Protein AF-A0A968MUX4-F1 (afdb_monomer_lite)

Sequence (176 aa):
MKQPEPNKLFLLFVSLFIFFTNASGKQVLIMDSTVVHEITVPQSIIEEYRADEDFQYSDIVIAPGFFDRILRWLSEIPGIQYLVGSTPIVIYIILGIAFIVLLFVLLGSKFQGIFIREGNGAGINITESEISEHIQLDKLLDESIKKRNYNLAVRYLYLILLRQLNQKKLIKLPTG

Foldseek 3Di:
DDDDDPDPVVVVVVVVVVVPPDDDDDDDDDDDPDDDDDDDDDVVVVVVLVPDPVNPPPVPPVPQDPVSVVVVVVVPDPPVVVVVVDDVVVVVVVVVVVVVVVVCCVVVDPPPPPPDPPPDPDDPPPVCVPVPPDDPLVVQLVVCVVVVVVVSNVVSVVVVVVVVCVVVVVDPDDDD

Structure (mmCIF, N/CA/C/O backbone):
data_AF-A0A968MUX4-F1
#
_entry.id   AF-A0A968MUX4-F1
#
loop_
_atom_site.group_PDB
_atom_site.id
_atom_site.type_symbol
_atom_site.label_atom_id
_atom_site.label_alt_id
_atom_site.label_comp_id
_atom_site.label_asym_id
_atom_site.label_entity_id
_atom_site.label_seq_id
_atom_site.pdbx_PDB_ins_code
_atom_site.Cartn_x
_atom_site.Cartn_y
_atom_site.Cartn_z
_atom_site.occupancy
_atom_site.B_iso_or_equiv
_atom_site.auth_seq_id
_atom_site.auth_comp_id
_atom_site.auth_asym_id
_atom_site.auth_atom_id
_atom_site.pdbx_PDB_model_num
ATOM 1 N N . MET A 1 1 ? 20.212 48.936 20.675 1.00 47.94 1 MET A N 1
ATOM 2 C CA . MET A 1 1 ? 19.327 48.206 19.742 1.00 47.94 1 MET A CA 1
ATOM 3 C C . MET A 1 1 ? 20.205 47.619 18.651 1.00 47.94 1 MET A C 1
ATOM 5 O O . MET A 1 1 ? 20.793 48.388 17.907 1.00 47.94 1 MET A O 1
ATOM 9 N N . LYS A 1 2 ? 20.398 46.296 18.623 1.00 53.06 2 LYS A N 1
ATOM 10 C CA . LYS A 1 2 ? 21.202 45.614 17.599 1.00 53.06 2 LYS A CA 1
ATOM 11 C C . LYS A 1 2 ? 20.259 44.666 16.864 1.00 53.06 2 LYS A C 1
ATOM 13 O O . LYS A 1 2 ? 19.689 43.785 17.503 1.00 53.06 2 LYS A O 1
ATOM 18 N N . GLN A 1 3 ? 19.999 44.941 15.586 1.00 63.97 3 GLN A N 1
ATOM 19 C CA . GLN A 1 3 ? 19.147 44.095 14.748 1.00 63.97 3 GLN A CA 1
ATOM 20 C C . GLN A 1 3 ? 19.742 42.680 14.670 1.00 63.97 3 GLN A C 1
ATOM 22 O O . GLN A 1 3 ? 20.965 42.553 14.589 1.00 63.97 3 GLN A O 1
ATOM 27 N N . PRO A 1 4 ? 18.911 41.624 14.736 1.00 63.16 4 PRO A N 1
ATOM 28 C CA . PRO A 1 4 ? 19.390 40.254 14.645 1.00 63.16 4 PRO A CA 1
ATOM 29 C C . PRO A 1 4 ? 19.851 39.959 13.213 1.00 63.16 4 PRO A C 1
ATOM 31 O O . PRO A 1 4 ? 19.089 40.115 12.261 1.00 63.16 4 PRO A O 1
ATOM 34 N N . GLU A 1 5 ? 21.110 39.541 13.080 1.00 68.94 5 GLU A N 1
ATOM 35 C CA . GLU A 1 5 ? 21.699 39.093 11.818 1.00 68.94 5 GLU A CA 1
ATOM 36 C C . GLU A 1 5 ? 20.904 37.894 11.272 1.00 68.94 5 GLU A C 1
ATOM 38 O O . GLU A 1 5 ? 20.676 36.929 12.011 1.00 68.94 5 GLU A O 1
ATOM 43 N N . PRO A 1 6 ? 20.465 37.916 10.003 1.00 68.12 6 PRO A N 1
ATOM 44 C CA . PRO A 1 6 ? 19.726 36.803 9.428 1.00 68.12 6 PRO A CA 1
ATOM 45 C C . PRO A 1 6 ? 20.602 35.543 9.380 1.00 68.12 6 PRO A C 1
ATOM 47 O O . PRO A 1 6 ? 21.760 35.570 8.957 1.00 68.12 6 PRO A O 1
ATOM 50 N N . ASN A 1 7 ? 20.033 34.413 9.809 1.00 74.12 7 ASN A N 1
ATOM 51 C CA . ASN A 1 7 ? 20.722 33.126 9.850 1.00 74.12 7 ASN A CA 1
ATOM 52 C C . ASN A 1 7 ? 21.288 32.775 8.466 1.00 74.12 7 ASN A C 1
ATOM 54 O O . ASN A 1 7 ? 20.545 32.674 7.491 1.00 74.12 7 ASN A O 1
ATOM 58 N N . LYS A 1 8 ? 22.598 32.512 8.384 1.00 69.25 8 LYS A N 1
ATOM 59 C CA . LYS A 1 8 ? 23.288 32.150 7.128 1.00 69.25 8 LYS A CA 1
ATOM 60 C C . LYS A 1 8 ? 22.639 30.952 6.416 1.00 69.25 8 LYS A C 1
ATOM 62 O O . LYS A 1 8 ? 22.631 30.898 5.193 1.00 69.25 8 LYS A O 1
ATOM 67 N N . LEU A 1 9 ? 22.030 30.041 7.181 1.00 61.81 9 LEU A N 1
ATOM 68 C CA . LEU A 1 9 ? 21.256 28.901 6.679 1.00 61.81 9 LEU A CA 1
ATOM 69 C C . LEU A 1 9 ? 19.983 29.331 5.924 1.00 61.81 9 LEU A C 1
ATOM 71 O O . LEU A 1 9 ? 19.641 28.743 4.904 1.00 61.81 9 LEU A O 1
ATOM 75 N N . PHE A 1 10 ? 19.306 30.381 6.397 1.00 73.69 10 PHE A N 1
ATOM 76 C CA . PHE A 1 10 ? 18.110 30.934 5.761 1.00 73.69 10 PHE A CA 1
ATOM 77 C C . PHE A 1 10 ? 18.454 31.618 4.432 1.00 73.69 10 PHE A C 1
ATOM 79 O O . PHE A 1 10 ? 17.762 31.415 3.440 1.00 73.69 10 PHE A O 1
ATOM 86 N N . LEU A 1 11 ? 19.575 32.346 4.373 1.00 75.06 11 LEU A N 1
ATOM 87 C CA . LEU A 1 11 ? 20.069 32.941 3.124 1.00 75.06 11 LEU A CA 1
ATOM 88 C C . LEU A 1 11 ? 20.476 31.880 2.088 1.00 75.06 11 LEU A C 1
ATOM 90 O O . LEU A 1 11 ? 20.232 32.060 0.896 1.00 75.06 11 LEU A O 1
ATOM 94 N N . LEU A 1 12 ? 21.033 30.750 2.537 1.00 71.06 12 LEU A N 1
ATOM 95 C CA . LEU A 1 12 ? 21.356 29.611 1.672 1.00 71.06 12 LEU A CA 1
ATOM 96 C C . LEU A 1 12 ? 20.077 28.958 1.116 1.00 71.06 12 LEU A C 1
ATOM 98 O O . LEU A 1 12 ? 20.006 28.645 -0.070 1.00 71.06 12 LEU A O 1
ATOM 102 N N . PHE A 1 13 ? 19.036 28.841 1.943 1.00 66.38 13 PHE A N 1
ATOM 103 C CA . PHE A 1 13 ? 17.743 28.283 1.542 1.00 66.38 13 PHE A CA 1
ATOM 104 C C . PHE A 1 13 ? 16.997 29.169 0.528 1.00 66.38 13 PHE A C 1
ATOM 106 O O . PHE A 1 13 ? 16.446 28.664 -0.447 1.00 66.38 13 PHE A O 1
ATOM 113 N N . VAL A 1 14 ? 17.030 30.495 0.708 1.00 72.94 14 VAL A N 1
ATOM 114 C CA . VAL A 1 14 ? 16.414 31.457 -0.227 1.00 72.94 14 VAL A CA 1
ATOM 115 C C . VAL A 1 14 ? 17.158 31.496 -1.567 1.00 72.94 14 VAL A C 1
ATOM 117 O O . VAL A 1 14 ? 16.520 31.523 -2.616 1.00 72.94 14 VAL A O 1
ATOM 120 N N . SER A 1 15 ? 18.494 31.424 -1.552 1.00 65.31 15 SER A N 1
ATOM 121 C CA . SER A 1 15 ? 19.318 31.306 -2.765 1.00 65.31 15 SER A CA 1
ATOM 122 C C . SER A 1 15 ? 18.973 30.050 -3.578 1.00 65.31 15 SER A C 1
ATOM 124 O O . SER A 1 15 ? 18.787 30.127 -4.792 1.00 65.31 15 SER A O 1
ATOM 126 N N . LEU A 1 16 ? 18.792 28.907 -2.906 1.00 62.66 16 LEU A N 1
ATOM 127 C CA . LEU A 1 16 ? 18.464 27.634 -3.555 1.00 62.66 16 LEU A CA 1
ATOM 128 C C . LEU A 1 16 ? 17.091 27.655 -4.259 1.00 62.66 16 LEU A C 1
ATOM 130 O O . LEU A 1 16 ? 16.903 26.966 -5.259 1.00 62.66 16 LEU A O 1
ATOM 134 N N . PHE A 1 17 ? 16.147 28.468 -3.774 1.00 58.66 17 PHE A N 1
ATOM 135 C CA . PHE A 1 17 ? 14.789 28.555 -4.323 1.00 58.66 17 PHE A CA 1
ATOM 136 C C . PHE A 1 17 ? 14.709 29.374 -5.627 1.00 58.66 17 PHE A C 1
ATOM 138 O O . PHE A 1 17 ? 13.871 29.095 -6.481 1.00 58.66 17 PHE A O 1
ATOM 145 N N . ILE A 1 18 ? 15.610 30.345 -5.825 1.00 59.38 18 ILE A N 1
ATOM 146 C CA . ILE A 1 18 ? 15.628 31.223 -7.014 1.00 59.38 18 ILE A CA 1
ATOM 147 C C . ILE A 1 18 ? 16.171 30.486 -8.255 1.00 59.38 18 ILE A C 1
ATOM 149 O O . ILE A 1 18 ? 15.795 30.803 -9.383 1.00 59.38 18 ILE A O 1
ATOM 153 N N . PHE A 1 19 ? 17.000 29.453 -8.071 1.00 56.41 19 PHE A N 1
ATOM 154 C CA . PHE A 1 19 ? 17.546 28.658 -9.181 1.00 56.41 19 PHE A CA 1
ATOM 155 C C . PHE A 1 19 ? 16.515 27.753 -9.876 1.00 56.41 19 PHE A C 1
ATOM 157 O O . PHE A 1 19 ? 16.748 27.342 -11.010 1.00 56.41 19 PHE A O 1
ATOM 164 N N . PHE A 1 20 ? 15.373 27.456 -9.246 1.00 55.16 20 PHE A N 1
ATOM 165 C CA . PHE A 1 20 ? 14.393 26.502 -9.785 1.00 55.16 20 PHE A CA 1
ATOM 166 C C . PHE A 1 20 ? 13.358 27.110 -10.744 1.00 55.16 20 PHE A C 1
ATOM 168 O O . PHE A 1 20 ? 12.590 26.368 -11.354 1.00 55.16 20 PHE A O 1
ATOM 175 N N . THR A 1 21 ? 13.319 28.436 -10.920 1.00 55.25 21 THR A N 1
ATOM 176 C CA . THR A 1 21 ? 12.235 29.097 -11.670 1.00 55.25 21 THR A CA 1
ATOM 177 C C . THR A 1 21 ? 12.682 29.674 -13.011 1.00 55.25 21 THR A C 1
ATOM 179 O O . THR A 1 21 ? 12.373 30.822 -13.306 1.00 55.25 21 THR A O 1
ATOM 182 N N . ASN A 1 22 ? 13.401 28.929 -13.850 1.00 60.34 22 ASN A N 1
ATOM 183 C CA . ASN A 1 22 ? 13.579 29.323 -15.252 1.00 60.34 22 ASN A CA 1
ATOM 184 C C . ASN A 1 22 ? 13.711 28.096 -16.153 1.00 60.34 22 ASN A C 1
ATOM 186 O O . ASN A 1 22 ? 14.778 27.500 -16.211 1.00 60.34 22 ASN A O 1
ATOM 190 N N . ALA A 1 23 ? 12.633 27.754 -16.864 1.00 60.81 23 ALA A N 1
ATOM 191 C CA . ALA A 1 23 ? 12.665 27.250 -18.243 1.00 60.81 23 ALA A CA 1
ATOM 192 C C . ALA A 1 23 ? 11.244 26.865 -18.689 1.00 60.81 23 ALA A C 1
ATOM 194 O O . ALA A 1 23 ? 10.858 25.701 -18.663 1.00 60.81 23 ALA A O 1
ATOM 195 N N . SER A 1 24 ? 10.447 27.839 -19.129 1.00 60.53 24 SER A N 1
ATOM 196 C CA . SER A 1 24 ? 9.322 27.547 -20.028 1.00 60.53 24 SER A CA 1
ATOM 197 C C . SER A 1 24 ? 9.727 27.965 -21.435 1.00 60.53 24 SER A C 1
ATOM 199 O O . SER A 1 24 ? 9.554 29.113 -21.836 1.00 60.53 24 SER A O 1
ATOM 201 N N . GLY A 1 25 ? 10.340 27.031 -22.164 1.00 62.97 25 GLY A N 1
ATOM 202 C CA . GLY A 1 25 ? 10.630 27.193 -23.584 1.00 62.97 25 GLY A CA 1
ATOM 203 C C . GLY A 1 25 ? 9.336 27.089 -24.386 1.00 62.97 25 GLY A C 1
ATOM 204 O O . GLY A 1 25 ? 8.672 26.055 -24.365 1.00 62.97 25 GLY A O 1
ATOM 205 N N . LYS A 1 26 ? 8.957 28.162 -25.086 1.00 59.94 26 LYS A N 1
ATOM 206 C CA . LYS A 1 26 ? 7.811 28.154 -26.000 1.00 59.94 26 LYS A CA 1
ATOM 207 C C . LYS A 1 26 ? 8.166 27.296 -27.216 1.00 59.94 26 LYS A C 1
ATOM 209 O O . LYS A 1 26 ? 8.933 27.733 -28.069 1.00 59.94 26 LYS A O 1
ATOM 214 N N . GLN A 1 27 ? 7.631 26.080 -27.284 1.00 62.53 27 GLN A N 1
ATOM 215 C CA . GLN A 1 27 ? 7.798 25.222 -28.454 1.00 62.53 27 GLN A CA 1
ATOM 216 C C . GLN A 1 27 ? 6.876 25.703 -29.579 1.00 62.53 27 GLN A C 1
ATOM 218 O O . GLN A 1 27 ? 5.668 25.844 -29.391 1.00 62.53 27 GLN A O 1
ATOM 223 N N . VAL A 1 28 ? 7.460 25.999 -30.738 1.00 70.00 28 VAL A N 1
ATOM 224 C CA . VAL A 1 28 ? 6.723 26.316 -31.965 1.00 70.00 28 VAL A CA 1
ATOM 225 C C . VAL A 1 28 ? 6.470 25.001 -32.692 1.00 70.00 28 VAL A C 1
ATOM 227 O O . VAL A 1 28 ? 7.412 24.280 -33.007 1.00 70.00 28 VAL A O 1
ATOM 230 N N . LEU A 1 29 ? 5.198 24.682 -32.931 1.00 67.88 2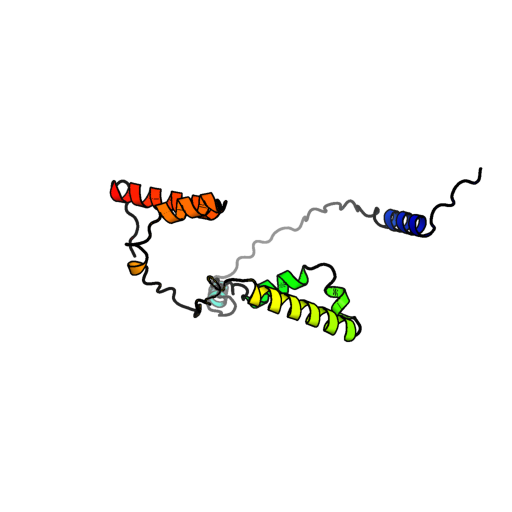9 LEU A N 1
ATOM 231 C CA . LEU A 1 29 ? 4.801 23.486 -33.668 1.00 67.88 29 LEU A CA 1
ATOM 232 C C . LEU A 1 29 ? 5.062 23.711 -35.162 1.00 67.88 29 LEU A C 1
ATOM 234 O O . LEU A 1 29 ? 4.464 24.599 -35.768 1.00 67.88 29 LEU A O 1
ATOM 238 N N . ILE A 1 30 ? 5.960 22.919 -35.744 1.00 77.12 30 ILE A N 1
ATOM 239 C CA . ILE A 1 30 ? 6.168 22.853 -37.194 1.00 77.12 30 ILE A CA 1
ATOM 240 C C . ILE A 1 30 ? 5.216 21.775 -37.714 1.00 77.12 30 ILE A C 1
ATOM 242 O O . ILE A 1 30 ? 5.292 20.632 -37.270 1.00 77.12 30 ILE A O 1
ATOM 246 N N . MET A 1 31 ? 4.291 22.144 -38.604 1.00 68.81 31 MET A N 1
ATOM 247 C CA . MET A 1 31 ? 3.392 21.167 -39.217 1.00 68.81 31 MET A CA 1
ATOM 248 C C . MET A 1 31 ? 4.118 20.385 -40.305 1.00 68.81 31 MET A C 1
ATOM 250 O O . MET A 1 31 ? 4.769 20.964 -41.174 1.00 68.81 31 MET A O 1
ATOM 254 N N . ASP A 1 32 ? 3.971 19.068 -40.230 1.00 69.88 32 ASP A N 1
ATOM 255 C CA . ASP A 1 32 ? 4.473 18.125 -41.215 1.00 69.88 32 ASP A CA 1
ATOM 256 C C . ASP A 1 32 ? 3.692 18.279 -42.531 1.00 69.88 32 ASP A C 1
ATOM 258 O O . ASP A 1 32 ? 2.462 18.216 -42.548 1.00 69.88 32 ASP A O 1
ATOM 262 N N . SER A 1 33 ? 4.412 18.542 -43.624 1.00 78.88 33 SER A N 1
ATOM 263 C CA . SER A 1 33 ? 3.871 18.712 -44.980 1.00 78.88 33 SER A CA 1
ATOM 264 C C . SER A 1 33 ? 4.124 17.497 -45.875 1.00 78.88 33 SER A C 1
ATOM 266 O O . SER A 1 33 ? 3.961 17.580 -47.096 1.00 78.88 33 SER A O 1
ATOM 268 N N . THR A 1 34 ? 4.537 16.370 -45.294 1.00 82.38 34 THR A N 1
ATOM 269 C CA . THR A 1 34 ? 4.888 15.171 -46.056 1.00 82.38 34 THR A CA 1
ATOM 270 C C . THR A 1 34 ? 3.649 14.551 -46.705 1.00 82.38 34 THR A C 1
ATOM 272 O O . THR A 1 34 ? 2.625 14.324 -46.063 1.00 82.38 34 THR A O 1
ATOM 275 N N . VAL A 1 35 ? 3.738 14.273 -48.009 1.00 75.06 35 VAL A N 1
ATOM 276 C CA . VAL A 1 35 ? 2.658 13.643 -48.777 1.00 75.06 35 VAL A CA 1
ATOM 277 C C . VAL A 1 35 ? 2.565 12.169 -48.393 1.00 75.06 35 VAL A C 1
ATOM 279 O O . VAL A 1 35 ? 3.532 11.420 -48.515 1.00 75.06 35 VAL A O 1
ATOM 282 N N . VAL A 1 36 ? 1.388 11.757 -47.923 1.00 74.75 36 VAL A N 1
ATOM 283 C CA . VAL A 1 36 ? 1.132 10.383 -47.488 1.00 74.75 36 VAL A CA 1
ATOM 284 C C . VAL A 1 36 ? 0.944 9.495 -48.714 1.00 74.75 36 VAL A C 1
ATOM 286 O O . VAL A 1 36 ? 0.026 9.698 -49.507 1.00 74.75 36 VAL A O 1
ATOM 289 N N . HIS A 1 37 ? 1.813 8.499 -48.860 1.00 76.88 37 HIS A N 1
ATOM 290 C CA . HIS A 1 37 ? 1.639 7.428 -49.833 1.00 76.88 37 HIS A CA 1
ATOM 291 C C . HIS A 1 37 ? 0.818 6.302 -49.204 1.00 76.88 37 HIS A C 1
ATOM 293 O O . HIS A 1 37 ? 1.116 5.852 -48.099 1.00 76.88 37 HIS A O 1
ATOM 299 N N . GLU A 1 38 ? -0.215 5.843 -49.907 1.00 75.56 38 GLU A N 1
ATOM 300 C CA . GLU A 1 38 ? -1.003 4.691 -49.479 1.00 75.56 38 GLU A CA 1
ATOM 301 C C . GLU A 1 38 ? -0.164 3.418 -49.641 1.00 75.56 38 GLU A C 1
ATOM 303 O O . GLU A 1 38 ? 0.098 2.952 -50.750 1.00 75.56 38 GLU A O 1
ATOM 308 N N . ILE A 1 39 ? 0.304 2.870 -48.520 1.00 77.06 39 ILE A N 1
ATOM 309 C CA . ILE A 1 39 ? 1.014 1.593 -48.492 1.00 77.06 39 ILE A CA 1
ATOM 310 C C . ILE A 1 39 ? -0.042 0.497 -48.374 1.00 77.06 39 ILE A C 1
ATOM 312 O O . ILE A 1 39 ? -0.645 0.315 -47.318 1.00 77.06 39 ILE A O 1
ATOM 316 N N . THR A 1 40 ? -0.271 -0.240 -49.459 1.00 78.62 40 THR A N 1
ATOM 317 C CA . THR A 1 40 ? -1.123 -1.433 -49.419 1.00 78.62 40 THR A CA 1
ATOM 318 C C . THR A 1 40 ? -0.281 -2.633 -49.004 1.00 78.62 40 THR A C 1
ATOM 320 O O . THR A 1 40 ? 0.628 -3.043 -49.726 1.00 78.62 40 THR A O 1
ATOM 323 N N . VAL A 1 41 ? -0.576 -3.198 -47.834 1.00 82.25 41 VAL A N 1
ATOM 324 C CA . VAL A 1 41 ? 0.089 -4.412 -47.348 1.00 82.25 41 VAL A CA 1
ATOM 325 C C . VAL A 1 41 ? -0.583 -5.636 -47.984 1.00 82.25 41 VAL A C 1
ATOM 327 O O . VAL A 1 41 ? -1.802 -5.778 -47.872 1.00 82.25 41 VAL A O 1
ATOM 330 N N . PRO A 1 42 ? 0.166 -6.527 -48.656 1.00 87.06 42 PRO A N 1
ATOM 331 C CA . PRO A 1 42 ? -0.396 -7.744 -49.227 1.00 87.06 42 PRO A CA 1
ATOM 332 C C . PRO A 1 42 ? -0.856 -8.709 -48.127 1.00 87.06 42 PRO A C 1
ATOM 334 O O . PRO A 1 42 ? -0.188 -8.890 -47.110 1.00 87.06 42 PRO A O 1
ATOM 337 N N . GLN A 1 43 ? -1.994 -9.365 -48.358 1.00 83.69 43 GLN A N 1
ATOM 338 C CA . GLN A 1 43 ? -2.654 -10.217 -47.364 1.00 83.69 43 GLN A CA 1
ATOM 339 C C . GLN A 1 43 ? -1.782 -11.392 -46.887 1.00 83.69 43 GLN A C 1
ATOM 341 O O . GLN A 1 43 ? -1.871 -11.784 -45.728 1.00 83.69 43 GLN A O 1
ATOM 346 N N . SER A 1 44 ? -0.879 -11.889 -47.735 1.00 84.19 44 SER A N 1
ATOM 347 C CA . SER A 1 44 ? 0.065 -12.957 -47.383 1.00 84.19 44 SER A CA 1
ATOM 348 C C . SER A 1 44 ? 0.979 -12.587 -46.213 1.00 84.19 44 SER A C 1
ATOM 350 O O . SER A 1 44 ? 1.271 -13.433 -45.378 1.00 84.19 44 SER A O 1
ATOM 352 N N . ILE A 1 45 ? 1.387 -11.316 -46.121 1.00 84.56 45 ILE A N 1
ATOM 353 C CA . ILE A 1 45 ? 2.229 -10.820 -45.027 1.00 84.56 45 ILE A CA 1
ATOM 354 C C . ILE A 1 45 ? 1.422 -10.793 -43.722 1.00 84.56 45 ILE A C 1
ATOM 356 O O . ILE A 1 45 ? 1.920 -11.160 -42.666 1.00 84.56 45 ILE A O 1
ATOM 360 N N . ILE A 1 46 ? 0.144 -10.415 -43.788 1.00 83.00 46 ILE A N 1
ATOM 361 C CA . ILE A 1 46 ? -0.742 -10.383 -42.615 1.00 83.00 46 ILE A CA 1
ATOM 362 C C . ILE A 1 46 ? -0.949 -11.795 -42.052 1.00 83.00 46 ILE A C 1
ATOM 364 O O . ILE A 1 46 ? -0.983 -11.975 -40.836 1.00 83.00 46 ILE A O 1
ATOM 368 N N . GLU A 1 47 ? -1.096 -12.791 -42.925 1.00 84.75 47 GLU A N 1
ATOM 369 C CA . GLU A 1 47 ? -1.276 -14.191 -42.527 1.00 84.75 47 GLU A CA 1
ATOM 370 C C . GLU A 1 47 ? -0.002 -14.782 -41.904 1.00 84.75 47 GLU A C 1
ATOM 372 O O . GLU A 1 47 ? -0.104 -15.502 -40.911 1.00 84.75 47 GLU A O 1
ATOM 377 N N . GLU A 1 48 ? 1.178 -14.408 -42.407 1.00 87.25 48 GLU A N 1
ATOM 378 C CA . GLU A 1 48 ? 2.481 -14.771 -41.832 1.00 87.25 48 GLU A CA 1
ATOM 379 C C . GLU A 1 48 ? 2.639 -14.237 -40.399 1.00 87.25 48 GLU A C 1
ATOM 381 O O . GLU A 1 48 ? 2.855 -15.017 -39.473 1.00 87.25 48 GLU A O 1
ATOM 386 N N . TYR A 1 49 ? 2.417 -12.936 -40.181 1.00 82.44 49 TYR A N 1
ATOM 387 C CA . TYR A 1 49 ? 2.516 -12.337 -38.843 1.00 82.44 49 TYR A CA 1
ATOM 388 C C . TYR A 1 49 ? 1.418 -12.804 -37.881 1.00 82.44 49 TYR A C 1
ATOM 390 O O . TYR A 1 49 ? 1.619 -12.817 -36.672 1.00 82.44 49 TYR A O 1
ATOM 398 N N . ARG A 1 50 ? 0.243 -13.202 -38.385 1.00 80.69 50 ARG A N 1
ATOM 399 C CA . ARG A 1 50 ? -0.844 -13.732 -37.544 1.00 80.69 50 ARG A CA 1
ATOM 400 C C . ARG A 1 50 ? -0.558 -15.155 -37.047 1.00 80.69 50 ARG A C 1
ATOM 402 O O . ARG A 1 50 ? -1.153 -15.562 -36.051 1.00 80.69 50 ARG A O 1
ATOM 409 N N . ALA A 1 51 ? 0.294 -15.910 -37.739 1.00 81.94 51 ALA A N 1
ATOM 410 C CA . ALA A 1 51 ? 0.703 -17.256 -37.341 1.00 81.94 51 ALA A CA 1
ATOM 411 C C . ALA A 1 51 ? 1.904 -17.265 -36.377 1.00 81.94 51 ALA A C 1
ATOM 413 O O . ALA A 1 51 ? 2.173 -18.293 -35.759 1.00 81.94 51 ALA A O 1
ATOM 414 N N . ASP A 1 52 ? 2.607 -16.141 -36.251 1.00 85.25 52 ASP A N 1
ATOM 415 C CA . ASP A 1 52 ? 3.762 -15.987 -35.373 1.00 85.25 52 ASP A CA 1
ATOM 416 C C . ASP A 1 52 ? 3.333 -15.945 -33.892 1.00 85.25 52 ASP A C 1
ATOM 418 O O . ASP A 1 52 ? 2.335 -15.309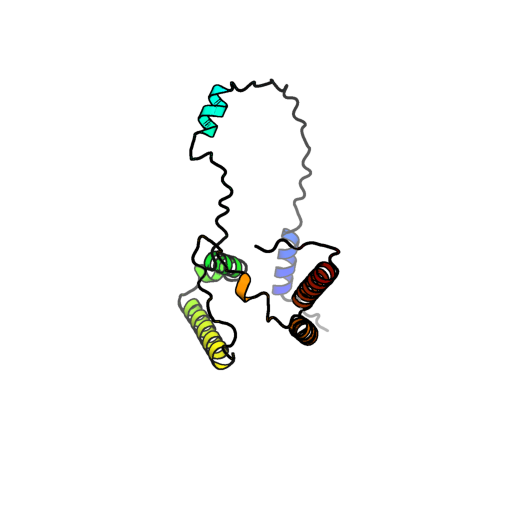 -33.531 1.00 85.25 52 ASP A O 1
ATOM 422 N N . GLU A 1 53 ? 4.073 -16.660 -33.042 1.00 76.19 53 GLU A N 1
ATOM 423 C CA . GLU A 1 53 ? 3.841 -16.768 -31.599 1.00 76.19 53 GLU A CA 1
ATOM 424 C C . GLU A 1 53 ? 4.113 -15.433 -30.887 1.00 76.19 53 GLU A C 1
ATOM 426 O O . GLU A 1 53 ? 3.349 -15.048 -29.998 1.00 76.19 53 GLU A O 1
ATOM 431 N N . ASP A 1 54 ? 5.115 -14.673 -31.344 1.00 75.94 54 ASP A N 1
ATOM 432 C CA . ASP A 1 54 ? 5.498 -13.374 -30.768 1.00 75.94 54 ASP A CA 1
ATOM 433 C C . ASP A 1 54 ? 4.421 -12.292 -30.982 1.00 75.94 54 ASP A C 1
ATOM 435 O O . ASP A 1 54 ? 4.361 -11.295 -30.256 1.00 75.94 54 ASP A O 1
ATOM 439 N N . PHE A 1 55 ? 3.537 -12.500 -31.963 1.00 74.44 55 PHE A N 1
ATOM 440 C CA . PHE A 1 55 ? 2.437 -11.598 -32.315 1.00 74.44 55 PHE A CA 1
ATOM 441 C C . PHE A 1 55 ? 1.062 -12.133 -31.880 1.00 74.44 55 PHE A C 1
ATOM 443 O O . PHE A 1 55 ? 0.025 -11.541 -32.205 1.00 74.44 55 PHE A O 1
ATOM 450 N N . GLN A 1 56 ? 1.027 -13.211 -31.086 1.00 72.06 56 GLN A N 1
ATOM 451 C CA . GLN A 1 56 ? -0.180 -13.643 -30.383 1.00 72.06 56 GLN A CA 1
ATOM 452 C C . GLN A 1 56 ? -0.429 -12.718 -29.189 1.00 72.06 56 GLN A C 1
ATOM 454 O O . GLN A 1 56 ? -0.080 -13.026 -28.048 1.00 72.06 56 GLN A O 1
ATOM 459 N N . TYR A 1 57 ? -1.098 -11.590 -29.434 1.00 66.50 57 TYR A N 1
ATOM 460 C CA . TYR A 1 57 ? -1.660 -10.738 -28.382 1.00 66.50 57 TYR A CA 1
ATOM 461 C C . TYR A 1 57 ? -2.847 -11.443 -27.702 1.00 66.50 57 TYR A C 1
ATOM 463 O O . TYR A 1 57 ? -3.990 -10.996 -27.768 1.00 66.50 57 TYR A O 1
ATOM 471 N N . SER A 1 58 ? -2.600 -12.591 -27.070 1.00 63.53 58 SER A N 1
ATOM 472 C CA . SER A 1 58 ? -3.457 -13.025 -25.979 1.00 63.53 58 SER A CA 1
ATOM 473 C C . SER A 1 58 ? -3.161 -12.084 -24.817 1.00 63.53 58 SER A C 1
ATOM 475 O O . SER A 1 58 ? -1.998 -11.882 -24.463 1.00 63.53 58 SER A O 1
ATOM 477 N N . ASP A 1 59 ? -4.197 -11.465 -24.256 1.00 61.03 59 ASP A N 1
ATOM 478 C CA . ASP A 1 59 ? -4.092 -10.558 -23.112 1.00 61.03 59 ASP A CA 1
ATOM 479 C C . ASP A 1 59 ? -3.710 -11.328 -21.833 1.00 61.03 59 ASP A C 1
ATOM 481 O O . ASP A 1 59 ? -4.421 -11.308 -20.827 1.00 61.03 59 ASP A O 1
ATOM 485 N N . ILE A 1 60 ? -2.573 -12.022 -21.823 1.00 60.59 60 ILE A N 1
ATOM 486 C CA . ILE A 1 60 ? -1.920 -12.432 -20.586 1.00 60.59 60 ILE A CA 1
ATOM 487 C C . ILE A 1 60 ? -1.200 -11.215 -20.020 1.00 60.59 60 ILE A C 1
ATOM 489 O O . ILE A 1 60 ? 0.025 -11.111 -19.991 1.00 60.59 60 ILE A O 1
ATOM 493 N N . VAL A 1 61 ? -1.996 -10.267 -19.528 1.00 62.06 61 VAL A N 1
ATOM 494 C CA . VAL A 1 61 ? -1.509 -9.284 -18.569 1.00 62.06 61 VAL A CA 1
ATOM 495 C C . VAL A 1 61 ? -1.081 -10.092 -17.351 1.00 62.06 61 VAL A C 1
ATOM 497 O O . VAL A 1 61 ? -1.917 -10.508 -16.546 1.00 62.06 61 VAL A O 1
ATOM 500 N N . ILE A 1 62 ? 0.219 -10.369 -17.231 1.00 64.19 62 ILE A N 1
ATOM 501 C CA . ILE A 1 62 ? 0.792 -10.949 -16.019 1.00 64.19 62 ILE A CA 1
ATOM 502 C C . ILE A 1 62 ? 0.503 -9.930 -14.921 1.00 64.19 62 ILE A C 1
ATOM 504 O O . ILE A 1 62 ? 1.159 -8.892 -14.815 1.00 64.19 62 ILE A O 1
ATOM 508 N N . ALA A 1 63 ? -0.562 -10.176 -14.159 1.00 68.19 63 ALA A N 1
ATOM 509 C CA . ALA A 1 63 ? -0.924 -9.314 -13.056 1.00 68.19 63 ALA A CA 1
ATOM 510 C C . ALA A 1 63 ? 0.294 -9.256 -12.125 1.00 68.19 63 ALA A C 1
ATOM 512 O O . ALA A 1 63 ? 0.819 -10.314 -11.771 1.00 68.19 63 ALA A O 1
ATOM 513 N N . PRO A 1 64 ? 0.757 -8.054 -11.732 1.00 72.81 64 PRO A N 1
ATOM 514 C CA . PRO A 1 64 ? 1.945 -7.928 -10.904 1.00 72.81 64 PRO A CA 1
ATOM 515 C C . PRO A 1 64 ? 1.762 -8.785 -9.659 1.00 72.81 64 PRO A C 1
ATOM 517 O O . PRO A 1 64 ? 0.712 -8.696 -8.992 1.00 72.81 64 PRO A O 1
ATOM 520 N N . GLY A 1 65 ? 2.770 -9.614 -9.385 1.00 82.75 65 GLY A N 1
ATOM 521 C CA . GLY A 1 65 ? 2.770 -10.515 -8.251 1.00 82.75 65 GLY A CA 1
ATOM 522 C C . GLY A 1 65 ? 2.608 -9.738 -6.951 1.00 82.75 65 GLY A C 1
ATOM 523 O O . GLY A 1 65 ? 2.826 -8.525 -6.875 1.00 82.75 65 GLY A O 1
ATOM 524 N N . PHE A 1 66 ? 2.220 -10.436 -5.888 1.00 77.00 66 PHE A N 1
ATOM 525 C CA . PHE A 1 66 ? 2.089 -9.823 -4.566 1.00 77.00 66 PHE A CA 1
ATOM 526 C C . PHE A 1 66 ? 3.380 -9.095 -4.142 1.00 77.00 66 PHE A C 1
ATOM 528 O O . PHE A 1 66 ? 3.324 -7.962 -3.665 1.00 77.00 66 PHE A O 1
ATOM 535 N N . PHE A 1 67 ? 4.540 -9.702 -4.409 1.00 76.75 67 PHE A N 1
ATOM 536 C CA . PHE A 1 67 ? 5.848 -9.109 -4.125 1.00 76.75 67 PHE A CA 1
ATOM 537 C C . PHE A 1 67 ? 6.165 -7.887 -4.991 1.00 76.75 67 PHE A C 1
ATOM 539 O O . PHE A 1 67 ? 6.684 -6.906 -4.463 1.00 76.75 67 PHE A O 1
ATOM 546 N N . ASP A 1 68 ? 5.786 -7.884 -6.270 1.00 81.75 68 ASP A N 1
ATOM 547 C CA . ASP A 1 68 ? 6.008 -6.732 -7.156 1.00 81.75 68 ASP A CA 1
ATOM 548 C C . ASP A 1 68 ? 5.244 -5.496 -6.679 1.00 81.75 68 ASP A C 1
ATOM 550 O O . ASP A 1 68 ? 5.727 -4.368 -6.783 1.00 81.75 68 ASP A O 1
ATOM 554 N N . ARG A 1 69 ? 4.051 -5.701 -6.109 1.00 81.75 69 ARG A N 1
ATOM 555 C CA . ARG A 1 69 ? 3.250 -4.620 -5.517 1.00 81.75 69 ARG A CA 1
ATOM 556 C C . ARG A 1 69 ? 3.912 -4.055 -4.262 1.00 81.75 69 ARG A C 1
ATOM 558 O O . ARG A 1 69 ? 3.919 -2.841 -4.081 1.00 81.75 69 ARG A O 1
ATOM 565 N N . ILE A 1 70 ? 4.497 -4.918 -3.430 1.00 84.44 70 ILE A N 1
ATOM 566 C CA . ILE A 1 70 ? 5.211 -4.506 -2.214 1.00 84.44 70 ILE A CA 1
ATOM 567 C C . ILE A 1 70 ? 6.488 -3.745 -2.564 1.00 84.44 70 ILE A C 1
ATOM 569 O O . ILE A 1 70 ? 6.719 -2.674 -2.012 1.00 84.44 70 ILE A O 1
ATOM 573 N N . LEU A 1 71 ? 7.303 -4.269 -3.482 1.00 82.31 71 LEU A N 1
ATOM 574 C CA . LEU A 1 71 ? 8.555 -3.629 -3.890 1.00 82.31 71 LEU A CA 1
ATOM 575 C C . LEU A 1 71 ? 8.301 -2.270 -4.543 1.00 82.31 71 LEU A C 1
ATOM 577 O O . LEU A 1 71 ? 9.019 -1.312 -4.261 1.00 82.31 71 LEU A O 1
ATOM 581 N N . ARG A 1 72 ? 7.242 -2.162 -5.352 1.00 83.38 72 ARG A N 1
ATOM 582 C CA . ARG A 1 72 ? 6.813 -0.889 -5.938 1.00 83.38 72 ARG A CA 1
ATOM 583 C C . ARG A 1 72 ? 6.396 0.114 -4.866 1.00 83.38 72 ARG A C 1
ATOM 585 O O . ARG A 1 72 ? 6.928 1.217 -4.848 1.00 83.38 72 ARG A O 1
ATOM 592 N N . TRP A 1 73 ? 5.531 -0.285 -3.933 1.00 83.19 73 TRP A N 1
ATOM 593 C CA . TRP A 1 73 ? 5.149 0.572 -2.807 1.00 83.19 73 TRP A CA 1
ATOM 594 C C . TRP A 1 73 ? 6.365 1.006 -1.974 1.00 83.19 73 TRP A C 1
ATOM 596 O O . TRP A 1 73 ? 6.470 2.168 -1.595 1.00 83.19 73 TRP A O 1
ATOM 606 N N . LEU A 1 74 ? 7.319 0.100 -1.740 1.00 78.38 74 LEU A N 1
ATOM 607 C CA . LEU A 1 74 ? 8.547 0.412 -1.014 1.00 78.38 74 LEU A CA 1
ATOM 608 C C . LEU A 1 74 ? 9.393 1.437 -1.785 1.00 78.38 74 LEU A C 1
ATOM 610 O O . LEU A 1 74 ? 9.894 2.387 -1.198 1.00 78.38 74 LEU A O 1
ATOM 614 N N . SER A 1 75 ? 9.499 1.311 -3.108 1.00 76.75 75 SER A N 1
ATOM 615 C CA . SER A 1 75 ? 10.249 2.270 -3.930 1.00 76.75 75 SER A CA 1
ATOM 616 C C . SER A 1 75 ? 9.660 3.687 -3.932 1.00 76.75 75 SER A C 1
ATOM 618 O O . SER A 1 75 ? 10.392 4.646 -4.162 1.00 76.75 75 SER A O 1
ATOM 620 N N . GLU A 1 76 ? 8.368 3.836 -3.623 1.00 82.38 76 GLU A N 1
ATOM 621 C CA . GLU A 1 76 ? 7.693 5.135 -3.515 1.00 82.38 76 GLU A CA 1
ATOM 622 C C . GLU A 1 76 ? 7.945 5.836 -2.168 1.00 82.38 76 GLU A C 1
ATOM 624 O O . GLU A 1 76 ? 7.597 7.008 -2.011 1.00 82.38 76 GLU A O 1
ATOM 629 N N . ILE A 1 77 ? 8.565 5.162 -1.188 1.00 81.19 77 ILE A N 1
ATOM 630 C CA . ILE A 1 77 ? 8.848 5.773 0.113 1.00 81.19 77 ILE A CA 1
ATOM 631 C C . ILE A 1 77 ? 10.016 6.764 -0.028 1.00 81.19 77 ILE A C 1
ATOM 633 O O . ILE A 1 77 ? 11.152 6.360 -0.319 1.00 81.19 77 ILE A O 1
ATOM 637 N N . PRO A 1 78 ? 9.787 8.066 0.239 1.00 72.44 78 PRO A N 1
ATOM 638 C CA . PRO A 1 78 ? 10.837 9.067 0.157 1.00 72.44 78 PRO A CA 1
ATOM 639 C C . PRO A 1 78 ? 11.926 8.744 1.180 1.00 72.44 78 PRO A C 1
ATOM 641 O O . PRO A 1 78 ? 11.666 8.638 2.377 1.00 72.44 78 PRO A O 1
ATOM 644 N N . GLY A 1 79 ? 13.159 8.581 0.706 1.00 69.75 79 GLY A N 1
ATOM 645 C CA . GLY A 1 79 ? 14.307 8.285 1.562 1.00 69.75 79 GLY A CA 1
ATOM 646 C C . GLY A 1 79 ? 14.982 6.940 1.292 1.00 69.75 79 GLY A C 1
ATOM 647 O O . GLY A 1 79 ? 16.168 6.791 1.584 1.00 69.75 79 GLY A O 1
ATOM 648 N N . ILE A 1 80 ? 14.276 5.983 0.681 1.00 70.12 80 ILE A N 1
ATOM 649 C CA . ILE A 1 80 ? 14.794 4.622 0.455 1.00 70.12 80 ILE A CA 1
ATOM 650 C C . ILE A 1 80 ? 15.957 4.588 -0.540 1.00 70.12 80 ILE A C 1
ATOM 652 O O . ILE A 1 80 ? 16.919 3.847 -0.348 1.00 70.12 80 ILE A O 1
ATOM 656 N N . GLN A 1 81 ? 15.951 5.480 -1.528 1.00 68.06 81 GLN A N 1
ATOM 657 C CA . GLN A 1 81 ? 17.069 5.673 -2.456 1.00 68.06 81 GLN A CA 1
ATOM 658 C C . GLN A 1 81 ? 18.397 6.057 -1.774 1.00 68.06 81 GLN A C 1
ATOM 660 O O . GLN A 1 81 ? 19.461 5.761 -2.309 1.00 68.06 81 GLN A O 1
ATOM 665 N N . TYR A 1 82 ? 18.364 6.665 -0.579 1.00 69.06 82 TYR A N 1
ATOM 666 C CA . TYR A 1 82 ? 19.578 7.005 0.177 1.00 69.06 82 TYR A CA 1
ATOM 667 C C . TYR A 1 82 ? 20.101 5.837 1.025 1.00 69.06 82 TYR A C 1
ATOM 669 O O . TYR A 1 82 ? 21.244 5.873 1.477 1.00 69.06 82 TYR A O 1
ATOM 677 N N . LEU A 1 83 ? 19.298 4.784 1.223 1.00 64.62 83 LEU A N 1
ATOM 678 C CA . LEU A 1 83 ? 19.700 3.600 1.988 1.00 64.62 83 LEU A CA 1
ATOM 679 C C . LEU A 1 83 ? 20.670 2.714 1.205 1.00 64.62 83 LEU A C 1
ATOM 681 O O . LEU A 1 83 ? 21.578 2.140 1.805 1.00 64.62 83 LEU A O 1
ATOM 685 N N . VAL A 1 84 ? 20.526 2.671 -0.125 1.00 62.81 84 VAL A N 1
ATOM 686 C CA . VAL A 1 84 ? 21.357 1.868 -1.041 1.00 62.81 84 VAL A CA 1
ATOM 687 C C . VAL A 1 84 ? 22.835 2.302 -1.020 1.00 62.81 84 VAL A C 1
ATOM 689 O O . VAL A 1 84 ? 23.710 1.499 -1.323 1.00 62.81 84 VAL A O 1
ATOM 692 N N . GLY A 1 85 ? 23.132 3.539 -0.598 1.00 60.53 85 GLY A N 1
ATOM 693 C CA . GLY A 1 85 ? 24.497 4.064 -0.437 1.00 60.53 85 GLY A CA 1
ATOM 694 C C . GLY A 1 85 ? 24.952 4.272 1.015 1.00 60.53 85 GLY A C 1
ATOM 695 O O . GLY A 1 85 ? 25.990 4.893 1.235 1.00 60.53 85 GLY A O 1
ATOM 696 N N . SER A 1 86 ? 24.177 3.824 2.009 1.00 61.00 86 SER A N 1
ATOM 697 C CA . SER A 1 86 ? 24.452 4.088 3.430 1.00 61.00 86 SER A CA 1
ATOM 698 C C . SER A 1 86 ? 25.340 3.021 4.086 1.00 61.00 86 SER A C 1
ATOM 700 O O . SER A 1 86 ? 25.365 1.863 3.672 1.00 61.00 86 SER A O 1
ATOM 702 N N . THR A 1 87 ? 26.071 3.405 5.139 1.00 68.25 87 THR A N 1
ATOM 703 C CA . THR A 1 87 ? 26.892 2.499 5.959 1.00 68.25 87 THR A CA 1
ATOM 704 C C . THR A 1 87 ? 26.041 1.321 6.461 1.00 68.25 87 THR A C 1
ATOM 706 O O . THR A 1 87 ? 24.938 1.563 6.960 1.00 68.25 87 THR A O 1
ATOM 709 N N . PRO A 1 88 ? 26.539 0.066 6.436 1.00 70.50 88 PRO A N 1
ATOM 710 C CA . PRO A 1 88 ? 25.759 -1.130 6.790 1.00 70.50 88 PRO A CA 1
ATOM 711 C C . PRO A 1 88 ? 25.064 -1.041 8.158 1.00 70.50 88 PRO A C 1
ATOM 713 O O . PRO A 1 88 ? 24.006 -1.627 8.358 1.00 70.50 88 PRO A O 1
ATOM 716 N N . ILE A 1 89 ? 25.608 -0.248 9.087 1.00 71.94 89 ILE A N 1
ATOM 717 C CA . ILE A 1 89 ? 25.027 -0.008 10.412 1.00 71.94 89 ILE A CA 1
ATOM 718 C C . ILE A 1 89 ? 23.613 0.599 10.361 1.00 71.94 89 ILE A C 1
ATOM 720 O O . ILE A 1 89 ? 22.765 0.244 11.175 1.00 71.94 89 ILE A O 1
ATOM 724 N N . VAL A 1 90 ? 23.330 1.473 9.389 1.00 73.94 90 VAL A N 1
ATOM 725 C CA . VAL A 1 90 ? 22.024 2.138 9.242 1.00 73.94 90 VAL A CA 1
ATOM 726 C C . VAL A 1 90 ? 20.971 1.131 8.784 1.00 73.94 90 VAL A C 1
ATOM 728 O O . VAL A 1 90 ? 19.854 1.120 9.300 1.00 73.94 90 VAL A O 1
ATOM 731 N N . ILE A 1 91 ? 21.360 0.226 7.885 1.00 76.00 91 ILE A N 1
ATOM 732 C CA . ILE A 1 91 ? 20.513 -0.867 7.399 1.00 76.00 91 ILE A CA 1
ATOM 733 C C . ILE A 1 91 ? 20.150 -1.806 8.558 1.00 76.00 91 ILE A C 1
ATOM 735 O O . ILE A 1 91 ? 18.979 -2.146 8.718 1.00 76.00 91 ILE A O 1
ATOM 739 N N . TYR A 1 92 ? 21.112 -2.163 9.418 1.00 75.75 92 TYR A N 1
ATOM 740 C CA . TYR A 1 92 ? 20.848 -3.014 10.586 1.00 75.75 92 TYR A CA 1
ATOM 741 C C . TYR A 1 92 ? 19.917 -2.359 11.615 1.00 75.75 92 TYR A C 1
ATOM 743 O O . TYR A 1 92 ? 19.063 -3.044 12.177 1.00 75.75 92 TYR A O 1
ATOM 751 N N . ILE A 1 93 ? 20.026 -1.045 11.839 1.00 78.06 93 ILE A N 1
ATOM 752 C CA . ILE A 1 93 ? 19.120 -0.315 12.743 1.00 78.06 93 ILE A CA 1
ATOM 753 C C . ILE A 1 93 ? 17.688 -0.326 12.196 1.00 78.06 93 ILE A C 1
ATOM 755 O O . ILE A 1 93 ? 16.749 -0.616 12.936 1.00 78.06 93 ILE A O 1
ATOM 759 N N . ILE A 1 94 ? 17.514 -0.065 10.898 1.00 79.62 94 ILE A N 1
ATOM 760 C CA . ILE A 1 94 ? 16.197 -0.085 10.245 1.00 79.62 94 ILE A CA 1
ATOM 761 C C . ILE A 1 94 ? 15.595 -1.490 10.281 1.00 79.62 94 ILE A C 1
ATOM 763 O O . ILE A 1 94 ? 14.419 -1.643 10.610 1.00 79.62 94 ILE A O 1
ATOM 767 N N . LEU A 1 95 ? 16.402 -2.517 10.007 1.00 80.56 95 LEU A N 1
ATOM 768 C CA . LEU A 1 95 ? 15.964 -3.908 10.071 1.00 80.56 95 LEU A CA 1
ATOM 769 C C . LEU A 1 95 ? 15.565 -4.307 11.501 1.00 80.56 95 LEU A C 1
ATOM 771 O O . LEU A 1 95 ? 14.550 -4.974 11.691 1.00 80.56 95 LEU A O 1
ATOM 775 N N . GLY A 1 96 ? 16.306 -3.838 12.510 1.00 82.56 96 GLY A N 1
ATOM 776 C CA . GLY A 1 96 ? 15.968 -4.028 13.921 1.00 82.56 96 GLY A CA 1
ATOM 777 C C . GLY A 1 96 ? 14.646 -3.361 14.309 1.00 82.56 96 GLY A C 1
ATOM 778 O O . GLY A 1 96 ? 13.816 -3.981 14.972 1.00 82.56 96 GLY A O 1
ATOM 779 N N . ILE A 1 97 ? 14.402 -2.133 13.845 1.00 80.75 97 ILE A N 1
ATOM 780 C CA . ILE A 1 97 ? 13.131 -1.425 14.072 1.00 80.75 97 ILE A CA 1
ATOM 781 C C . ILE A 1 97 ? 11.977 -2.158 13.379 1.00 80.75 97 ILE A C 1
ATOM 783 O O . ILE A 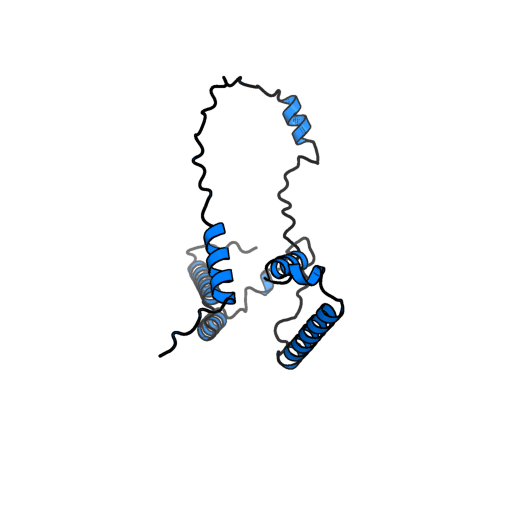1 97 ? 10.945 -2.393 14.005 1.00 80.75 97 ILE A O 1
ATOM 787 N N . ALA A 1 98 ? 12.155 -2.573 12.122 1.00 81.62 98 ALA A N 1
ATOM 788 C CA . ALA A 1 98 ? 11.154 -3.346 11.389 1.00 81.62 98 ALA A CA 1
ATOM 789 C C . ALA A 1 98 ? 10.818 -4.664 12.106 1.00 81.62 98 ALA A C 1
ATOM 791 O O . ALA A 1 98 ? 9.648 -5.034 12.202 1.00 81.62 98 ALA A O 1
ATOM 792 N N . PHE A 1 99 ? 11.823 -5.337 12.673 1.00 82.94 99 PHE A N 1
ATOM 793 C CA . PHE A 1 99 ? 11.637 -6.560 13.450 1.00 82.94 99 PHE A CA 1
ATOM 794 C C . PHE A 1 99 ? 10.856 -6.319 14.749 1.00 82.94 99 PHE A C 1
ATOM 796 O O . PHE A 1 99 ? 9.932 -7.067 15.063 1.00 82.94 99 PHE A O 1
ATOM 803 N N . ILE A 1 100 ? 11.159 -5.244 15.481 1.00 78.69 100 ILE A N 1
ATOM 804 C CA . ILE A 1 100 ? 10.420 -4.874 16.699 1.00 78.69 100 ILE A CA 1
ATOM 805 C C . ILE A 1 100 ? 8.960 -4.535 16.371 1.00 78.69 100 ILE A C 1
ATOM 807 O O . ILE A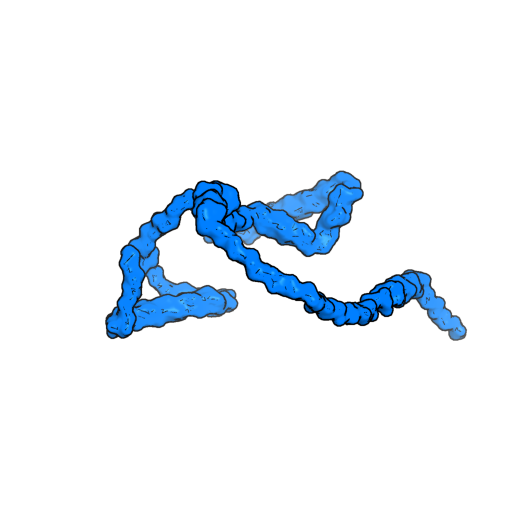 1 100 ? 8.054 -4.980 17.076 1.00 78.69 100 ILE A O 1
ATOM 811 N N . VAL A 1 101 ? 8.716 -3.794 15.286 1.00 78.94 101 VAL A N 1
ATOM 812 C CA . VAL A 1 101 ? 7.357 -3.483 14.813 1.00 78.94 101 VAL A CA 1
ATOM 813 C C . VAL A 1 101 ? 6.614 -4.762 14.427 1.00 78.94 101 VAL A C 1
ATOM 815 O O . VAL A 1 101 ? 5.462 -4.929 14.820 1.00 78.94 101 VAL A O 1
ATOM 818 N N . LEU A 1 102 ? 7.272 -5.692 13.729 1.00 79.75 102 LEU A N 1
ATOM 819 C CA . LEU A 1 102 ? 6.697 -6.992 13.381 1.00 79.75 102 LEU A CA 1
ATOM 820 C C . LEU A 1 102 ? 6.286 -7.778 14.633 1.00 79.75 102 LEU A C 1
ATOM 822 O O . LEU A 1 102 ? 5.172 -8.291 14.681 1.00 79.75 102 LEU A O 1
ATOM 826 N N . LEU A 1 103 ? 7.141 -7.826 15.659 1.00 80.56 103 LEU A N 1
ATOM 827 C CA . LEU A 1 103 ? 6.817 -8.467 16.935 1.00 80.56 103 LEU A CA 1
ATOM 828 C C . LEU A 1 103 ? 5.628 -7.789 17.625 1.00 80.56 103 LEU A C 1
ATOM 830 O O . LEU A 1 103 ? 4.719 -8.472 18.088 1.00 80.56 103 LEU A O 1
ATOM 834 N N . PHE A 1 104 ? 5.581 -6.457 17.646 1.00 73.81 104 PHE A N 1
ATOM 835 C CA . PHE A 1 104 ? 4.452 -5.720 18.221 1.00 73.81 104 PHE A CA 1
ATOM 836 C C . PHE A 1 104 ? 3.137 -5.975 17.477 1.00 73.81 104 PHE A C 1
ATOM 838 O O . PHE A 1 104 ? 2.092 -6.122 18.111 1.00 73.81 104 PHE A O 1
ATOM 845 N N . VAL A 1 105 ? 3.177 -6.072 16.148 1.00 72.62 105 VAL A N 1
ATOM 846 C CA . VAL A 1 105 ? 2.010 -6.424 15.327 1.00 72.62 105 VAL A CA 1
ATOM 847 C C . VAL A 1 105 ? 1.589 -7.876 15.572 1.00 72.62 105 VAL A C 1
ATOM 849 O O . VAL A 1 105 ? 0.396 -8.140 15.715 1.00 72.62 105 VAL A O 1
ATOM 852 N N . LEU A 1 106 ? 2.536 -8.809 15.692 1.00 70.94 106 LEU A N 1
ATOM 853 C CA . LEU A 1 106 ? 2.266 -10.214 16.022 1.00 70.94 106 LEU A CA 1
ATOM 854 C C . LEU A 1 106 ? 1.621 -10.374 17.405 1.00 70.94 106 LEU A C 1
ATOM 856 O O . LEU A 1 106 ? 0.672 -11.135 17.552 1.00 70.94 106 LEU A O 1
ATOM 860 N N . LEU A 1 107 ? 2.112 -9.660 18.418 1.00 69.94 107 LEU A N 1
ATOM 861 C CA . LEU A 1 107 ? 1.592 -9.772 19.784 1.00 69.94 107 LEU A CA 1
ATOM 862 C C . LEU A 1 107 ? 0.291 -8.972 19.981 1.00 69.94 107 LEU A C 1
ATOM 864 O O . LEU A 1 107 ? -0.542 -9.347 20.804 1.00 69.94 107 LEU A O 1
ATOM 868 N N . GLY A 1 108 ? 0.114 -7.870 19.246 1.00 60.94 108 GLY A N 1
ATOM 869 C CA . GLY A 1 108 ? -1.043 -6.977 19.361 1.00 60.94 108 GLY A CA 1
ATOM 870 C C . GLY A 1 108 ? -2.223 -7.324 18.449 1.00 60.94 108 GLY A C 1
ATOM 871 O O . GLY A 1 108 ? -3.352 -6.913 18.730 1.00 60.94 108 GLY A O 1
ATOM 872 N N . SER A 1 109 ? -2.006 -8.074 17.365 1.00 54.50 109 SER A N 1
ATOM 873 C CA . SER A 1 109 ? -3.080 -8.448 16.444 1.00 54.50 109 SER A CA 1
ATOM 874 C C . SER A 1 109 ? -3.707 -9.786 16.839 1.00 54.50 109 SER A C 1
ATOM 876 O O . SER A 1 109 ? -3.076 -10.838 16.870 1.00 54.50 109 SER A O 1
ATOM 878 N N . LYS A 1 110 ? -5.012 -9.765 17.127 1.00 53.44 110 LYS A N 1
ATOM 879 C CA . LYS A 1 110 ? -5.824 -10.984 17.122 1.00 53.44 110 LYS A CA 1
ATOM 880 C C . LYS A 1 110 ? -5.832 -11.497 15.680 1.00 53.44 110 LYS A C 1
ATOM 882 O O . LYS A 1 110 ? -6.491 -10.906 14.827 1.00 53.44 110 LYS A O 1
ATOM 887 N N . PHE A 1 111 ? -5.066 -12.554 15.415 1.00 50.06 111 PHE A N 1
ATOM 888 C CA . PHE A 1 111 ? -4.926 -13.256 14.134 1.00 50.06 111 PHE A CA 1
ATOM 889 C C . PHE A 1 111 ? -6.249 -13.874 13.643 1.00 50.06 111 PHE A C 1
ATOM 891 O O . PHE A 1 111 ? -6.399 -15.088 13.576 1.00 50.06 111 PHE A O 1
ATOM 898 N N . GLN A 1 112 ? -7.241 -13.055 13.302 1.00 45.75 112 GLN A N 1
ATOM 899 C CA . GLN A 1 112 ? -8.527 -13.530 12.778 1.00 45.75 112 GLN A CA 1
ATOM 900 C C . GLN A 1 112 ? -8.690 -13.319 11.266 1.00 45.75 112 GLN A C 1
ATOM 902 O O . GLN A 1 112 ? -9.755 -13.603 10.735 1.00 45.75 112 GLN A O 1
ATOM 907 N N . GLY A 1 113 ? -7.656 -12.850 10.556 1.00 50.34 113 GLY A N 1
ATOM 908 C CA . GLY A 1 113 ? -7.787 -12.508 9.132 1.00 50.34 113 GLY A CA 1
ATOM 909 C C . GLY A 1 113 ? -6.584 -12.789 8.235 1.00 50.34 113 GLY A C 1
ATOM 910 O O . GLY A 1 113 ? -6.650 -12.459 7.059 1.00 50.34 113 GLY A O 1
ATOM 911 N N . ILE A 1 114 ? -5.501 -13.387 8.745 1.00 47.12 114 ILE A N 1
ATOM 912 C CA . ILE A 1 114 ? -4.290 -13.686 7.952 1.00 47.12 114 ILE A CA 1
ATOM 913 C C . ILE A 1 114 ? -4.215 -15.187 7.635 1.00 47.12 114 ILE A C 1
ATOM 915 O O . ILE A 1 114 ? -3.151 -15.796 7.673 1.00 47.12 114 ILE A O 1
ATOM 919 N N . PHE A 1 115 ? -5.363 -15.813 7.360 1.00 42.69 115 PHE A N 1
ATOM 920 C CA . PHE A 1 115 ? -5.360 -17.123 6.722 1.00 42.69 115 PHE A CA 1
ATOM 921 C C . PHE A 1 115 ? -5.204 -16.893 5.221 1.00 42.69 115 PHE A C 1
ATOM 923 O O . PHE A 1 115 ? -6.088 -16.359 4.550 1.00 42.69 115 PHE A O 1
ATOM 930 N N . ILE A 1 116 ? -4.021 -17.236 4.729 1.00 44.78 116 ILE A N 1
ATOM 931 C CA . ILE A 1 116 ? -3.671 -17.281 3.317 1.00 44.78 116 ILE A CA 1
ATOM 932 C C . ILE A 1 116 ? -4.641 -18.264 2.656 1.00 44.78 116 ILE A C 1
ATOM 934 O O . ILE A 1 116 ? -4.597 -19.462 2.917 1.00 44.78 116 ILE A O 1
ATOM 938 N N . ARG A 1 117 ? -5.548 -17.763 1.816 1.00 41.31 117 ARG A N 1
ATOM 939 C CA . ARG A 1 117 ? -6.215 -18.600 0.820 1.00 41.31 117 ARG A CA 1
ATOM 940 C C . ARG A 1 117 ? -5.214 -18.762 -0.313 1.00 41.31 117 ARG A C 1
ATOM 942 O O . ARG A 1 117 ? -4.982 -17.812 -1.056 1.00 41.31 117 ARG A O 1
ATOM 949 N N . GLU A 1 118 ? -4.581 -19.929 -0.372 1.00 41.34 118 GLU A N 1
ATOM 950 C CA . GLU A 1 118 ? -3.718 -20.345 -1.476 1.00 41.34 118 GLU A CA 1
ATOM 951 C C . GLU A 1 118 ? -4.480 -20.160 -2.793 1.00 41.34 118 GLU A C 1
ATOM 953 O O . GLU A 1 118 ? -5.419 -20.885 -3.119 1.00 41.34 118 GLU A O 1
ATOM 958 N N . GLY A 1 119 ? -4.123 -19.107 -3.522 1.00 34.84 119 GLY A N 1
ATOM 959 C CA . GLY A 1 119 ? -4.541 -18.913 -4.896 1.00 34.84 119 GLY A CA 1
ATOM 960 C C . GLY A 1 119 ? -3.584 -19.685 -5.780 1.00 34.84 119 GLY A C 1
ATOM 961 O O . GLY A 1 119 ? -2.613 -19.114 -6.268 1.00 34.84 119 GLY A O 1
ATOM 962 N N . ASN A 1 120 ? -3.861 -20.974 -5.968 1.00 36.41 120 ASN A N 1
ATOM 963 C CA . ASN A 1 120 ? -3.351 -21.689 -7.126 1.00 36.41 120 ASN A CA 1
ATOM 964 C C . ASN A 1 120 ? -3.785 -20.913 -8.375 1.00 36.41 120 ASN A C 1
ATOM 966 O O . ASN A 1 120 ? -4.959 -20.569 -8.542 1.00 36.41 120 ASN A O 1
ATOM 970 N N . GLY A 1 121 ? -2.807 -20.582 -9.213 1.00 44.56 121 GLY A N 1
ATOM 971 C CA . GLY A 1 121 ? -3.058 -20.093 -10.556 1.00 44.56 121 GLY A CA 1
ATOM 972 C C . GLY A 1 121 ? -3.837 -21.134 -11.360 1.00 44.56 121 GLY A C 1
ATOM 973 O O . GLY A 1 121 ? -3.675 -22.333 -11.157 1.00 44.56 121 GLY A O 1
ATOM 974 N N . ALA A 1 122 ? -4.637 -20.622 -12.292 1.00 44.03 122 ALA A N 1
ATOM 975 C CA . ALA A 1 122 ? -5.479 -21.342 -13.243 1.00 44.03 122 ALA A CA 1
ATOM 976 C C . ALA A 1 122 ? -6.713 -22.049 -12.649 1.00 44.03 122 ALA A C 1
ATOM 978 O O . ALA A 1 122 ? -6.635 -23.008 -11.892 1.00 44.03 122 ALA A O 1
ATOM 979 N N . GLY A 1 123 ? -7.885 -21.580 -13.090 1.00 39.31 123 GLY A N 1
ATOM 980 C CA . GLY A 1 123 ? -9.166 -22.245 -12.877 1.00 39.31 123 GLY A CA 1
ATOM 981 C C . GLY A 1 123 ? -9.839 -21.854 -11.570 1.00 39.31 123 GLY A C 1
ATOM 982 O O . GLY A 1 123 ? -9.815 -22.593 -10.592 1.00 39.31 123 GLY A O 1
ATOM 983 N N . ILE A 1 124 ? -10.522 -20.709 -11.576 1.00 36.84 124 ILE A N 1
ATOM 984 C CA . ILE A 1 124 ? -11.532 -20.388 -10.567 1.00 36.84 124 ILE A CA 1
ATOM 985 C C . ILE A 1 124 ? -12.728 -21.323 -10.809 1.00 36.84 124 ILE A C 1
ATOM 987 O O . ILE A 1 124 ? -13.746 -20.913 -11.350 1.00 36.84 124 ILE A O 1
ATOM 991 N N . ASN A 1 125 ? -12.604 -22.592 -10.428 1.00 37.22 125 ASN A N 1
ATOM 992 C CA . ASN A 1 125 ? -13.756 -23.410 -10.077 1.00 37.22 125 ASN A CA 1
ATOM 993 C C . ASN A 1 125 ? -13.989 -23.194 -8.580 1.00 37.22 125 ASN A C 1
ATOM 995 O O . ASN A 1 125 ? -13.714 -24.046 -7.737 1.00 37.22 125 ASN A O 1
ATOM 999 N N . ILE A 1 126 ? -14.389 -21.967 -8.235 1.00 38.47 126 ILE A N 1
ATOM 1000 C CA . ILE A 1 126 ? -15.122 -21.771 -6.994 1.00 38.47 126 ILE A CA 1
ATOM 1001 C C . ILE A 1 126 ? -16.462 -22.400 -7.308 1.00 38.47 126 ILE A C 1
ATOM 1003 O O . ILE A 1 126 ? -17.212 -21.860 -8.115 1.00 38.47 126 ILE A O 1
ATOM 1007 N N . THR A 1 127 ? -16.746 -23.547 -6.711 1.00 38.22 127 THR A N 1
ATOM 1008 C CA . THR A 1 127 ? -18.106 -24.055 -6.642 1.00 38.22 127 THR A CA 1
ATOM 1009 C C . THR A 1 127 ? -18.919 -22.989 -5.896 1.00 38.22 127 THR A C 1
ATOM 1011 O O . THR A 1 127 ? -18.958 -22.940 -4.668 1.00 38.22 127 THR A O 1
ATOM 1014 N N . GLU A 1 128 ? -19.500 -22.046 -6.644 1.00 43.44 128 GLU A N 1
ATOM 1015 C CA . GLU A 1 128 ? -20.322 -20.932 -6.146 1.00 43.44 128 GLU A CA 1
ATOM 1016 C C . GLU A 1 128 ? -21.607 -21.427 -5.450 1.00 43.44 128 GLU A C 1
ATOM 1018 O O . GLU A 1 128 ? -22.337 -20.649 -4.827 1.00 43.44 128 GLU A O 1
ATOM 1023 N N . SER A 1 129 ? -21.857 -22.739 -5.497 1.00 41.00 129 SER A N 1
ATOM 1024 C CA . SER A 1 129 ? -23.025 -23.408 -4.940 1.00 41.00 129 SER A CA 1
ATOM 1025 C C . SER A 1 129 ? -23.052 -23.484 -3.411 1.00 41.00 129 SER A C 1
ATOM 1027 O O . SER A 1 129 ? -24.131 -23.653 -2.858 1.00 41.00 129 SER A O 1
ATOM 1029 N N . GLU A 1 130 ? -21.929 -23.330 -2.701 1.00 40.06 130 GLU A N 1
ATOM 1030 C CA . GLU A 1 130 ? -21.926 -23.431 -1.224 1.00 40.06 130 GLU A CA 1
ATOM 1031 C C . GLU A 1 130 ? -22.039 -22.078 -0.504 1.00 40.06 130 GLU A C 1
ATOM 1033 O O . GLU A 1 130 ? -22.432 -22.001 0.659 1.00 40.06 130 GLU A O 1
ATOM 1038 N N . ILE A 1 131 ? -21.740 -20.979 -1.199 1.00 44.97 131 ILE A N 1
ATOM 1039 C CA . ILE A 1 131 ? -21.712 -19.629 -0.614 1.00 44.97 131 ILE A CA 1
ATOM 1040 C C . ILE A 1 131 ? -23.111 -18.982 -0.635 1.00 44.97 131 ILE A C 1
ATOM 1042 O O . ILE A 1 131 ? -23.407 -18.086 0.159 1.00 44.97 131 ILE A O 1
ATOM 1046 N N . SER A 1 132 ? -24.003 -19.442 -1.514 1.00 46.03 132 SER A N 1
ATOM 1047 C CA . SER A 1 132 ? -25.206 -18.688 -1.886 1.00 46.03 132 SER A CA 1
ATOM 1048 C C . SER A 1 132 ? -26.438 -18.910 -1.001 1.00 46.03 132 SER A C 1
ATOM 1050 O O . SER A 1 132 ? -27.338 -18.069 -1.023 1.00 46.03 132 SER A O 1
ATOM 1052 N N . GLU A 1 133 ? -26.502 -19.964 -0.182 1.00 50.66 133 GLU A N 1
ATOM 1053 C CA . GLU A 1 133 ? -27.737 -20.266 0.566 1.00 50.66 133 GLU A CA 1
ATOM 1054 C C . GLU A 1 133 ? -27.772 -19.762 2.016 1.00 50.66 133 GLU A C 1
ATOM 1056 O O . GLU A 1 133 ? -28.862 -19.551 2.553 1.00 50.66 133 GLU A O 1
ATOM 1061 N N . HIS A 1 134 ? -26.632 -19.521 2.674 1.00 51.56 134 HIS A N 1
ATOM 1062 C CA . HIS A 1 134 ? -26.602 -19.253 4.127 1.00 51.56 134 HIS A CA 1
ATOM 1063 C C . HIS A 1 134 ? -25.888 -17.963 4.551 1.00 51.56 134 HIS A C 1
ATOM 1065 O O . HIS A 1 134 ? -25.718 -17.708 5.747 1.00 51.56 134 HIS A O 1
ATOM 1071 N N . ILE A 1 135 ? -25.514 -17.090 3.612 1.00 65.00 135 ILE A N 1
ATOM 1072 C CA . ILE A 1 135 ? -24.971 -15.779 3.976 1.00 65.00 135 ILE A CA 1
ATOM 1073 C C . ILE A 1 135 ? -26.107 -14.837 4.384 1.00 65.00 135 ILE A C 1
ATOM 1075 O O . ILE A 1 135 ? -26.950 -14.431 3.580 1.00 65.00 135 ILE A O 1
ATOM 1079 N N . GLN A 1 136 ? -26.099 -14.439 5.657 1.00 78.12 136 GLN A N 1
ATOM 1080 C CA . GLN A 1 136 ? -26.985 -13.409 6.199 1.00 78.12 136 GLN A CA 1
ATOM 1081 C C . GLN A 1 136 ? -26.495 -12.023 5.748 1.00 78.12 136 GLN A C 1
ATOM 1083 O O . GLN A 1 136 ? -25.866 -11.294 6.514 1.00 78.12 136 GLN A O 1
ATOM 1088 N N . LEU A 1 137 ? -26.759 -11.680 4.482 1.00 83.12 137 LEU A N 1
ATOM 1089 C CA . LEU A 1 137 ? -26.360 -10.410 3.855 1.00 83.12 137 LEU A CA 1
ATOM 1090 C C . LEU A 1 137 ? -26.796 -9.185 4.674 1.00 83.12 137 LEU A C 1
ATOM 1092 O O . LEU A 1 137 ? -26.055 -8.210 4.756 1.00 83.12 137 LEU A O 1
ATOM 1096 N N . ASP A 1 138 ? -27.949 -9.265 5.338 1.00 86.62 138 ASP A N 1
ATOM 1097 C CA . ASP A 1 138 ? -28.480 -8.191 6.181 1.00 86.62 138 ASP A CA 1
ATOM 1098 C C . ASP A 1 138 ? -27.572 -7.909 7.392 1.00 86.62 138 ASP A C 1
ATOM 1100 O O . ASP A 1 138 ? -27.293 -6.755 7.716 1.00 86.62 138 ASP A O 1
ATOM 1104 N N . LYS A 1 139 ? -27.003 -8.955 8.011 1.00 88.88 139 LYS A N 1
ATOM 1105 C CA . LYS A 1 139 ? -26.038 -8.791 9.111 1.00 88.88 139 LYS A CA 1
ATOM 1106 C C . LYS A 1 139 ? -24.726 -8.177 8.636 1.00 88.88 139 LYS A C 1
ATOM 1108 O O . LYS A 1 139 ? -24.155 -7.341 9.333 1.00 88.88 139 LYS A O 1
ATOM 1113 N N . LEU A 1 140 ? -24.256 -8.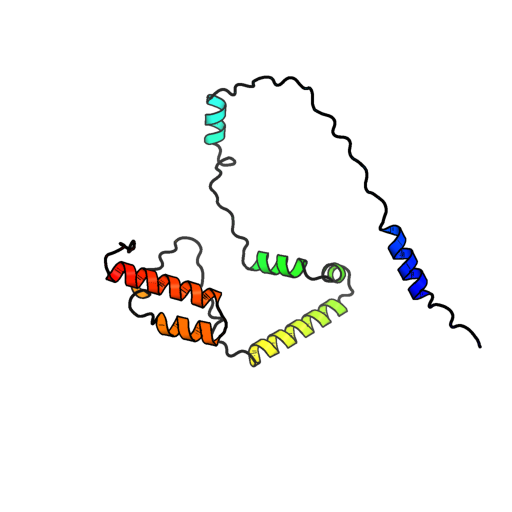579 7.454 1.00 88.06 140 LEU A N 1
ATOM 1114 C CA . LEU A 1 140 ? -23.028 -8.045 6.863 1.00 88.06 140 LEU A CA 1
ATOM 1115 C C . LEU A 1 140 ? -23.174 -6.568 6.478 1.00 88.06 140 LEU A C 1
ATOM 1117 O O . LEU A 1 140 ? -22.218 -5.801 6.620 1.00 88.06 140 LEU A O 1
ATOM 1121 N N . LEU A 1 141 ? -24.363 -6.155 6.032 1.00 90.19 141 LEU A N 1
ATOM 1122 C CA . LEU A 1 141 ? -24.688 -4.754 5.779 1.00 90.19 141 LEU A CA 1
ATOM 1123 C C . LEU A 1 141 ? -24.609 -3.931 7.073 1.00 90.19 141 LEU A C 1
ATOM 1125 O O . LEU A 1 141 ? -23.862 -2.951 7.123 1.00 90.19 141 LEU A O 1
ATOM 1129 N N . ASP A 1 142 ? -25.296 -4.368 8.131 1.00 91.94 142 ASP A N 1
ATOM 1130 C CA . ASP A 1 142 ? -25.300 -3.687 9.433 1.00 91.94 142 ASP A CA 1
ATOM 1131 C C . ASP A 1 142 ? -23.901 -3.587 10.051 1.00 91.94 142 ASP A C 1
ATOM 1133 O O . ASP A 1 142 ? -23.506 -2.545 10.583 1.00 91.94 142 ASP A O 1
ATOM 1137 N N . GLU A 1 143 ? -23.120 -4.662 9.973 1.00 92.00 143 GLU A N 1
ATOM 1138 C CA . GLU A 1 143 ? -21.744 -4.679 10.461 1.00 92.00 143 GLU A CA 1
ATOM 1139 C C . GLU A 1 143 ? -20.853 -3.705 9.678 1.00 92.00 143 GLU A C 1
ATOM 1141 O O . GLU A 1 143 ? -20.055 -2.974 10.272 1.00 92.00 143 GLU A O 1
ATOM 1146 N N . SER A 1 144 ? -21.020 -3.644 8.355 1.00 89.94 144 SER A N 1
ATOM 1147 C CA . SER A 1 144 ? -20.258 -2.738 7.489 1.00 89.94 144 SER A CA 1
ATOM 1148 C C . SER A 1 144 ? -20.582 -1.273 7.776 1.00 89.94 144 SER A C 1
ATOM 1150 O O . SER A 1 144 ? -19.667 -0.448 7.827 1.00 89.94 144 SER A O 1
ATOM 1152 N N . ILE A 1 145 ? -21.852 -0.952 8.049 1.00 92.00 145 ILE A N 1
ATOM 1153 C CA . ILE A 1 145 ? -22.281 0.392 8.464 1.00 92.00 145 ILE A CA 1
ATOM 1154 C C . ILE A 1 145 ? -21.669 0.751 9.826 1.00 92.00 145 ILE A C 1
ATOM 1156 O O . ILE A 1 145 ? -21.064 1.816 9.963 1.00 92.00 145 ILE A O 1
ATOM 1160 N N . LYS A 1 146 ? -21.738 -0.151 10.817 1.00 94.31 146 LYS A N 1
ATOM 1161 C CA . LYS A 1 146 ? -21.132 0.059 12.150 1.00 94.31 146 LYS A CA 1
ATOM 1162 C C . LYS A 1 146 ? -19.620 0.276 12.076 1.00 94.31 146 LYS A C 1
ATOM 1164 O O . LYS A 1 146 ? -19.082 1.108 12.803 1.00 94.31 146 LYS A O 1
ATOM 1169 N N . LYS A 1 147 ? -18.940 -0.435 11.174 1.00 94.31 147 LYS A N 1
ATOM 1170 C CA . LYS A 1 147 ? -17.496 -0.307 10.918 1.00 94.31 147 LYS A CA 1
ATOM 1171 C C . LYS A 1 147 ? -17.127 0.873 10.004 1.00 94.31 147 LYS A C 1
ATOM 1173 O O . LYS A 1 147 ? -15.951 1.021 9.684 1.00 94.31 147 LYS A O 1
ATOM 1178 N N . ARG A 1 148 ? -18.091 1.705 9.575 1.00 90.12 148 ARG A N 1
ATOM 1179 C CA . ARG A 1 148 ? -17.913 2.800 8.593 1.00 90.12 148 ARG A CA 1
ATOM 1180 C C . ARG A 1 148 ? -17.293 2.348 7.261 1.00 90.12 148 ARG A C 1
ATOM 1182 O O . ARG A 1 148 ? -16.702 3.150 6.541 1.00 90.12 148 ARG A O 1
ATOM 1189 N N . ASN A 1 149 ? -17.437 1.071 6.911 1.00 90.75 149 ASN A N 1
ATOM 1190 C CA . ASN A 1 149 ? -16.960 0.521 5.648 1.00 90.75 149 ASN A CA 1
ATOM 1191 C C . ASN A 1 149 ? -18.066 0.610 4.590 1.00 90.75 149 ASN A C 1
ATOM 1193 O O . ASN A 1 149 ? -18.753 -0.366 4.278 1.00 90.75 149 ASN A O 1
ATOM 1197 N N . TYR A 1 150 ? -18.251 1.815 4.052 1.00 92.38 150 TYR A N 1
ATOM 1198 C CA . TYR A 1 150 ? -19.342 2.097 3.119 1.00 92.38 150 TYR A CA 1
ATOM 1199 C C . TYR A 1 150 ? -19.186 1.385 1.771 1.00 92.38 150 TYR A C 1
ATOM 1201 O O . TYR A 1 150 ? -20.189 1.020 1.169 1.00 92.38 150 TYR A O 1
ATOM 1209 N N . ASN A 1 151 ? -17.956 1.104 1.329 1.00 88.69 151 ASN A N 1
ATOM 1210 C CA . ASN A 1 151 ? -17.709 0.352 0.093 1.00 88.69 151 ASN A CA 1
ATOM 1211 C C . ASN A 1 151 ? -18.338 -1.046 0.162 1.00 88.69 151 ASN A C 1
ATOM 1213 O O . ASN A 1 151 ? -19.028 -1.486 -0.759 1.00 88.69 151 ASN A O 1
ATOM 1217 N N . LEU A 1 152 ? -18.128 -1.729 1.289 1.00 88.50 152 LEU A N 1
ATOM 1218 C CA . LEU A 1 152 ? -18.679 -3.057 1.527 1.00 88.50 152 LEU A CA 1
ATOM 1219 C C . LEU A 1 152 ? -20.199 -2.996 1.746 1.00 88.50 152 LEU A C 1
ATOM 1221 O O . LEU A 1 152 ? -20.931 -3.821 1.203 1.00 88.50 152 LEU A O 1
ATOM 1225 N N . ALA A 1 153 ? -20.682 -1.968 2.452 1.00 91.44 153 ALA A N 1
ATOM 1226 C CA . ALA A 1 153 ? -22.110 -1.739 2.659 1.00 91.44 153 ALA A CA 1
ATOM 1227 C C . ALA A 1 153 ? -22.872 -1.549 1.333 1.00 91.44 153 ALA A C 1
ATOM 1229 O O . ALA A 1 153 ? -23.893 -2.200 1.117 1.00 91.44 153 ALA A O 1
ATOM 1230 N N . VAL A 1 154 ? -22.358 -0.723 0.414 1.00 93.75 154 VAL A N 1
ATOM 1231 C CA . VAL A 1 154 ? -22.969 -0.505 -0.911 1.00 93.75 154 VAL A CA 1
ATOM 1232 C C . VAL A 1 154 ? -23.016 -1.807 -1.708 1.00 93.75 154 VAL A C 1
ATOM 1234 O O . VAL A 1 154 ? -24.049 -2.132 -2.296 1.00 93.75 154 VAL A O 1
ATOM 1237 N N . ARG A 1 155 ? -21.933 -2.593 -1.682 1.00 92.62 155 ARG A N 1
ATOM 1238 C CA . ARG A 1 155 ? -21.894 -3.900 -2.348 1.00 92.62 155 ARG A CA 1
ATOM 1239 C C . ARG A 1 155 ? -22.960 -4.848 -1.799 1.00 92.62 155 ARG A C 1
ATOM 1241 O O . ARG A 1 155 ? -23.663 -5.483 -2.581 1.00 92.62 155 ARG A O 1
ATOM 1248 N N . TYR A 1 156 ? -23.101 -4.945 -0.479 1.00 92.81 156 TYR A N 1
ATOM 1249 C CA . TYR A 1 156 ? -24.108 -5.820 0.123 1.00 92.81 156 TYR A CA 1
ATOM 1250 C C . TYR A 1 156 ? -25.532 -5.349 -0.150 1.00 92.81 156 TYR A C 1
ATOM 1252 O O . TYR A 1 156 ? -26.377 -6.169 -0.501 1.00 92.81 156 TYR A O 1
ATOM 1260 N N . LEU A 1 157 ? -25.784 -4.041 -0.080 1.00 92.75 157 LEU A N 1
ATOM 1261 C CA . LEU A 1 157 ? -27.078 -3.466 -0.437 1.00 92.75 157 LEU A CA 1
ATOM 1262 C C . LEU A 1 157 ? -27.468 -3.821 -1.878 1.00 92.75 157 LEU A C 1
ATOM 1264 O O . LEU A 1 157 ? -28.588 -4.266 -2.125 1.00 92.75 157 LEU A O 1
ATOM 1268 N N . TYR A 1 158 ? -26.535 -3.688 -2.820 1.00 93.62 158 TYR A N 1
ATOM 1269 C CA . TYR A 1 158 ? -26.757 -4.055 -4.217 1.00 93.62 158 TYR A CA 1
ATOM 1270 C C . TYR A 1 158 ? -27.131 -5.538 -4.383 1.00 93.62 158 TYR A C 1
ATOM 1272 O O . TYR A 1 158 ? -28.103 -5.861 -5.067 1.00 93.62 158 TYR A O 1
ATOM 1280 N N . LEU A 1 159 ? -26.414 -6.442 -3.709 1.00 91.06 159 LEU A N 1
ATOM 1281 C CA . LEU A 1 159 ? -26.705 -7.880 -3.750 1.00 91.06 159 LEU A CA 1
ATOM 1282 C C . LEU A 1 159 ? -28.073 -8.221 -3.137 1.00 91.06 159 LEU A C 1
ATOM 1284 O O . LEU A 1 159 ? -28.797 -9.061 -3.677 1.00 91.06 159 LEU A O 1
ATOM 1288 N N . ILE A 1 160 ? -28.460 -7.549 -2.048 1.00 90.19 160 ILE A N 1
ATOM 1289 C CA . ILE A 1 160 ? -29.789 -7.702 -1.436 1.00 90.19 160 ILE A CA 1
ATOM 1290 C C . ILE A 1 160 ? -30.882 -7.305 -2.434 1.00 90.19 160 ILE A C 1
ATOM 1292 O O . ILE A 1 160 ? -31.848 -8.052 -2.608 1.00 90.19 160 ILE A O 1
ATOM 1296 N N . LEU A 1 161 ? -30.714 -6.175 -3.127 1.00 90.94 161 LEU A N 1
ATOM 1297 C CA . LEU A 1 161 ? -31.667 -5.708 -4.136 1.00 90.94 161 LEU A CA 1
ATOM 1298 C C . LEU A 1 161 ? -31.785 -6.691 -5.303 1.00 90.94 161 LEU A C 1
ATOM 1300 O O . LEU A 1 161 ? -32.898 -7.067 -5.668 1.00 90.94 161 LEU A O 1
ATOM 1304 N N . LEU A 1 162 ? -30.664 -7.170 -5.846 1.00 89.50 162 LEU A N 1
ATOM 1305 C CA . LEU A 1 162 ? -30.671 -8.186 -6.904 1.00 89.50 162 LEU A CA 1
ATOM 1306 C C . LEU A 1 162 ? -31.432 -9.446 -6.477 1.00 89.50 162 LEU A C 1
ATOM 1308 O O . LEU A 1 162 ? -32.267 -9.952 -7.230 1.00 89.50 162 LEU A O 1
ATOM 1312 N N . ARG A 1 163 ? -31.200 -9.925 -5.249 1.00 85.94 163 ARG A N 1
ATOM 1313 C CA . ARG A 1 163 ? -31.904 -11.092 -4.705 1.00 85.94 163 ARG A CA 1
ATOM 1314 C C . ARG A 1 163 ? -33.407 -10.842 -4.596 1.00 85.94 163 ARG A C 1
ATOM 1316 O O . ARG A 1 163 ? -34.189 -11.700 -4.997 1.00 85.94 163 ARG A O 1
ATOM 1323 N N . GLN A 1 164 ? -33.818 -9.674 -4.104 1.00 87.88 164 G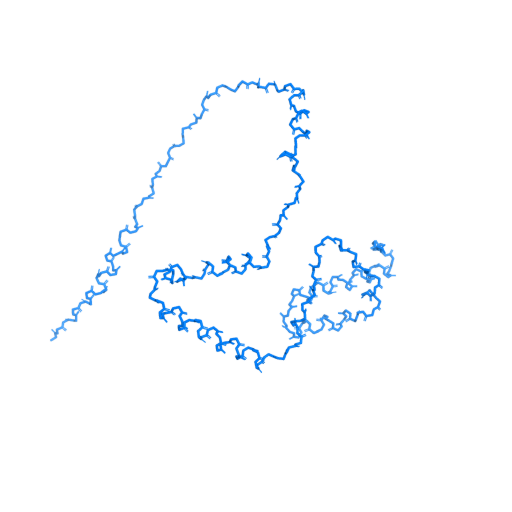LN A N 1
ATOM 1324 C CA . GLN A 1 164 ? -35.234 -9.300 -4.005 1.00 87.88 164 GLN A CA 1
ATOM 1325 C C . GLN A 1 164 ? -35.904 -9.205 -5.381 1.00 87.88 164 GLN A C 1
ATOM 1327 O O . GLN A 1 164 ? -37.026 -9.681 -5.556 1.00 87.88 164 GLN A O 1
ATOM 1332 N N . LEU A 1 165 ? -35.225 -8.622 -6.369 1.00 89.06 165 LEU A N 1
ATOM 1333 C CA . LEU A 1 165 ? -35.730 -8.527 -7.740 1.00 89.06 165 LEU A CA 1
ATOM 1334 C C . LEU A 1 165 ? -35.873 -9.913 -8.385 1.00 89.06 165 LEU A C 1
ATOM 1336 O O . LEU A 1 165 ? -36.874 -10.176 -9.053 1.00 89.06 165 LEU A O 1
ATOM 1340 N N . ASN A 1 166 ? -34.922 -10.815 -8.132 1.00 86.75 166 ASN A N 1
ATOM 1341 C CA . ASN A 1 166 ? -34.975 -12.200 -8.600 1.00 86.75 166 ASN A CA 1
ATOM 1342 C C . ASN A 1 166 ? -36.105 -12.997 -7.922 1.00 86.75 166 ASN A C 1
ATOM 1344 O O . ASN A 1 166 ? -36.859 -13.694 -8.594 1.00 86.75 166 ASN A O 1
ATOM 1348 N N . GLN A 1 167 ? -36.300 -12.834 -6.607 1.00 85.81 167 GLN A N 1
ATOM 1349 C CA . GLN A 1 167 ? -37.423 -13.442 -5.871 1.00 85.81 167 GLN A CA 1
ATOM 1350 C C . GLN A 1 167 ? -38.784 -12.960 -6.386 1.00 85.81 167 GLN A C 1
ATOM 1352 O O . GLN A 1 167 ? -39.723 -13.747 -6.502 1.00 85.81 167 GLN A O 1
ATOM 1357 N N . LYS A 1 168 ? -38.881 -11.678 -6.754 1.00 90.88 168 LYS A N 1
ATOM 1358 C CA . LYS A 1 168 ? -40.067 -11.097 -7.401 1.00 90.88 168 LYS A CA 1
ATOM 1359 C C . LYS A 1 168 ? -40.210 -11.487 -8.878 1.00 90.88 168 LYS A C 1
ATOM 1361 O O . LYS A 1 168 ? -41.150 -11.031 -9.521 1.00 90.88 168 LYS A O 1
ATOM 1366 N N . LYS A 1 169 ? -39.301 -12.314 -9.414 1.00 86.38 169 LYS A N 1
ATOM 1367 C CA . LYS A 1 169 ? -39.243 -12.742 -10.822 1.00 86.38 169 LYS A CA 1
ATOM 1368 C C . LYS A 1 169 ? -39.188 -11.574 -11.818 1.00 86.38 169 LYS A C 1
ATOM 1370 O O . LYS A 1 169 ? -39.591 -11.726 -12.966 1.00 86.38 169 LYS A O 1
ATOM 1375 N N . LEU A 1 170 ? -38.694 -10.412 -11.380 1.00 86.00 170 LEU A N 1
ATOM 1376 C CA . LEU A 1 170 ? -38.518 -9.228 -12.230 1.00 86.00 170 LEU A CA 1
ATOM 1377 C C . LEU A 1 170 ? -37.252 -9.337 -13.084 1.00 86.00 170 LEU A C 1
ATOM 1379 O O . LEU A 1 170 ? -37.186 -8.782 -14.174 1.00 86.00 170 LEU A O 1
ATOM 1383 N N . ILE A 1 171 ? -36.257 -10.065 -12.579 1.00 83.00 171 ILE A N 1
ATOM 1384 C CA . ILE A 1 171 ? -35.020 -10.409 -13.278 1.00 83.00 171 ILE A CA 1
ATOM 1385 C C . ILE A 1 171 ? -34.738 -11.896 -13.071 1.00 83.00 171 ILE A C 1
ATOM 1387 O O . ILE A 1 171 ? -35.192 -12.479 -12.087 1.00 83.00 171 ILE A O 1
ATOM 1391 N N . LYS A 1 172 ? -33.965 -12.493 -13.978 1.00 83.12 172 LYS A N 1
ATOM 1392 C CA . LYS A 1 172 ? -33.408 -13.837 -13.816 1.00 83.12 172 LYS A CA 1
ATOM 1393 C C . LYS A 1 172 ? -31.903 -13.700 -13.653 1.00 83.12 172 LYS A C 1
ATOM 1395 O O . LYS A 1 172 ? -31.224 -13.281 -14.587 1.00 83.12 172 LYS A O 1
ATOM 1400 N N . LEU A 1 173 ? -31.395 -14.021 -12.470 1.00 75.25 173 LEU A N 1
ATOM 1401 C CA . LEU A 1 173 ? -29.952 -14.071 -12.252 1.00 75.25 173 LEU A CA 1
ATOM 1402 C C . LEU A 1 173 ? -29.374 -15.314 -12.955 1.00 75.25 173 LEU A C 1
ATOM 1404 O O . LEU A 1 173 ? -29.981 -16.385 -12.854 1.00 75.25 173 LEU A O 1
ATOM 1408 N N . PRO A 1 174 ? -28.248 -15.195 -13.683 1.00 65.12 174 PRO A N 1
ATOM 1409 C CA . PRO A 1 174 ? -27.526 -16.352 -14.190 1.00 65.12 174 PRO A CA 1
ATOM 1410 C C . PRO A 1 174 ? -26.992 -17.131 -12.988 1.00 65.12 174 PRO A C 1
ATOM 1412 O O . PRO A 1 174 ? -26.090 -16.683 -12.288 1.00 65.12 174 PRO A O 1
ATOM 1415 N N . THR A 1 175 ? -27.620 -18.264 -12.706 1.00 52.75 175 THR A N 1
ATOM 1416 C CA . THR A 1 175 ? -27.099 -19.269 -11.785 1.00 52.75 175 THR A CA 1
ATOM 1417 C C . THR A 1 175 ? -26.114 -20.119 -12.579 1.00 52.75 175 THR A C 1
ATOM 1419 O O . THR A 1 175 ? -26.532 -20.727 -13.569 1.00 52.75 175 THR A O 1
ATOM 1422 N N . GLY A 1 176 ? -24.830 -20.066 -12.211 1.00 44.66 176 GLY A N 1
ATOM 1423 C CA . GLY A 1 176 ? -23.795 -20.960 -12.738 1.00 44.66 176 GLY A CA 1
ATOM 1424 C C . GLY A 1 176 ? -24.026 -22.414 -12.356 1.00 44.66 176 GLY A C 1
ATOM 1425 O O . GLY A 1 176 ? -24.779 -22.656 -11.383 1.00 44.66 176 GLY A O 1
#

Radius of gyration: 30.61 Å; chains: 1; bounding box: 67×72×70 Å

Secondary structure (DSSP, 8-state):
--PPPPPHHHHHHHHHHHTTS-----PPPPPP-PPPP-----HHHHHHHHH-STT-------PPPHHHHHHHHHHTSTTGGGTTTS-HHHHHHHHHHHHHHHHHHHHHS--SS-------SS-----TTTTTTT--HHHHHHHHHHTT-HHHHHHHHHHHHHHHHHHTTSS-----

pLDDT: mean 71.43, std 15.55, range [34.84, 94.31]